Protein AF-A0A1F9ZGS2-F1 (afdb_monomer_lite)

Structure (mmCIF, N/CA/C/O backbone):
data_AF-A0A1F9ZGS2-F1
#
_entry.id   AF-A0A1F9ZGS2-F1
#
loop_
_atom_site.group_PDB
_atom_site.id
_atom_site.type_symbol
_atom_site.label_atom_id
_atom_site.label_alt_id
_atom_site.label_comp_id
_atom_site.label_asym_id
_atom_site.label_entity_id
_atom_site.label_seq_id
_atom_site.pdbx_PDB_ins_code
_atom_site.Cartn_x
_atom_site.Cartn_y
_atom_site.Cartn_z
_atom_site.occupancy
_atom_site.B_iso_or_equiv
_atom_site.auth_seq_id
_atom_site.auth_comp_id
_atom_site.auth_asym_id
_atom_site.auth_atom_id
_atom_site.pdbx_PDB_model_num
ATOM 1 N N . MET A 1 1 ? -38.130 -10.843 39.042 1.00 38.56 1 MET A N 1
ATOM 2 C CA . MET A 1 1 ? -37.006 -10.565 39.960 1.00 38.56 1 MET A CA 1
ATOM 3 C C . MET A 1 1 ? -35.726 -10.939 39.232 1.00 38.56 1 MET A C 1
ATOM 5 O O . MET A 1 1 ? -35.430 -12.119 39.134 1.00 38.56 1 MET A O 1
ATOM 9 N N . SER A 1 2 ? -35.044 -9.964 38.629 1.00 36.03 2 SER A N 1
ATOM 10 C CA . SER A 1 2 ? -33.727 -10.159 38.014 1.00 36.03 2 SER A CA 1
ATOM 11 C C . SER A 1 2 ? -32.733 -9.348 38.833 1.00 36.03 2 SER A C 1
ATOM 13 O O . SER A 1 2 ? -32.816 -8.122 38.881 1.00 36.03 2 SER A O 1
ATOM 15 N N . VAL A 1 3 ? -31.883 -10.061 39.565 1.00 51.19 3 VAL A N 1
ATOM 16 C CA . VAL A 1 3 ? -30.787 -9.518 40.363 1.00 51.19 3 VAL A CA 1
ATOM 17 C C . VAL A 1 3 ? -29.553 -9.614 39.477 1.00 51.19 3 VAL A C 1
ATOM 19 O O . VAL A 1 3 ? -29.017 -10.696 39.272 1.00 51.19 3 VAL A O 1
ATOM 22 N N . GLY A 1 4 ? -29.152 -8.486 38.901 1.00 42.41 4 GLY A N 1
ATOM 23 C CA . GLY A 1 4 ? -27.995 -8.383 38.012 1.00 42.41 4 GLY A CA 1
ATOM 24 C C . GLY A 1 4 ? -27.262 -7.058 38.190 1.00 42.41 4 GLY A C 1
ATOM 25 O O . GLY A 1 4 ? -26.803 -6.471 37.220 1.00 42.41 4 GLY A O 1
ATOM 26 N N . GLY A 1 5 ? -27.211 -6.545 39.422 1.00 40.59 5 GLY A N 1
ATOM 27 C CA . GLY A 1 5 ? -26.378 -5.401 39.776 1.00 40.59 5 GLY A CA 1
ATOM 28 C C . GLY A 1 5 ? -24.949 -5.873 40.013 1.00 40.59 5 GLY A C 1
ATOM 29 O O . GLY A 1 5 ? -24.601 -6.221 41.138 1.00 40.59 5 GLY A O 1
ATOM 30 N N . CYS A 1 6 ? -24.136 -5.921 38.957 1.00 45.38 6 CYS A N 1
ATOM 31 C CA . CYS A 1 6 ? -22.693 -6.054 39.119 1.00 45.38 6 CYS A CA 1
ATOM 32 C C . CYS A 1 6 ? -22.161 -4.721 39.660 1.00 45.38 6 CYS A C 1
ATOM 34 O O . CYS A 1 6 ? -22.260 -3.677 39.015 1.00 45.38 6 CYS A O 1
ATOM 36 N N . VAL A 1 7 ? -21.691 -4.760 40.903 1.00 48.41 7 VAL A N 1
ATOM 37 C CA . VAL A 1 7 ? -21.173 -3.624 41.660 1.00 48.41 7 VAL A CA 1
ATOM 38 C C . VAL A 1 7 ? -19.812 -3.222 41.092 1.00 48.41 7 VAL A C 1
ATOM 40 O O . VAL A 1 7 ? -18.843 -3.957 41.239 1.00 48.41 7 VAL A O 1
ATOM 43 N N . LEU A 1 8 ? -19.721 -2.023 40.515 1.00 46.81 8 LEU A N 1
ATOM 44 C CA . LEU A 1 8 ? -18.461 -1.294 40.352 1.00 46.81 8 LEU A CA 1
ATOM 45 C C . LEU A 1 8 ? -18.578 0.034 41.102 1.00 46.81 8 LEU A C 1
ATOM 47 O O . LEU A 1 8 ? -19.007 1.063 40.580 1.00 46.81 8 LEU A O 1
ATOM 51 N N . ALA A 1 9 ? -18.246 -0.024 42.388 1.00 50.47 9 ALA A N 1
ATOM 52 C CA . ALA A 1 9 ? -18.128 1.137 43.249 1.00 50.47 9 ALA A CA 1
ATOM 53 C C . ALA A 1 9 ? -16.784 1.835 42.987 1.00 50.47 9 ALA A C 1
ATOM 55 O O . ALA A 1 9 ? -15.747 1.325 43.399 1.00 50.47 9 ALA A O 1
ATOM 56 N N . ALA A 1 10 ? -16.826 2.997 42.322 1.00 47.84 10 ALA A N 1
ATOM 57 C CA . ALA A 1 10 ? -15.877 4.104 42.528 1.00 47.84 10 ALA A CA 1
ATOM 58 C C . ALA A 1 10 ? -16.304 5.438 41.870 1.00 47.84 10 ALA A C 1
ATOM 60 O O . ALA A 1 10 ? -15.763 6.474 42.240 1.00 47.84 10 ALA A O 1
ATOM 61 N N . THR A 1 11 ? -17.264 5.468 40.933 1.00 50.22 11 THR A N 1
ATOM 62 C CA . THR A 1 11 ? -17.570 6.704 40.166 1.00 50.22 11 THR A CA 1
ATOM 63 C C . THR A 1 11 ? -19.039 7.135 40.131 1.00 50.22 11 THR A C 1
ATOM 65 O O . THR A 1 11 ? -19.352 8.151 39.518 1.00 50.22 11 THR A O 1
ATOM 68 N N . GLY A 1 12 ? -19.963 6.419 40.778 1.00 51.00 12 GLY A N 1
ATOM 69 C CA . GLY A 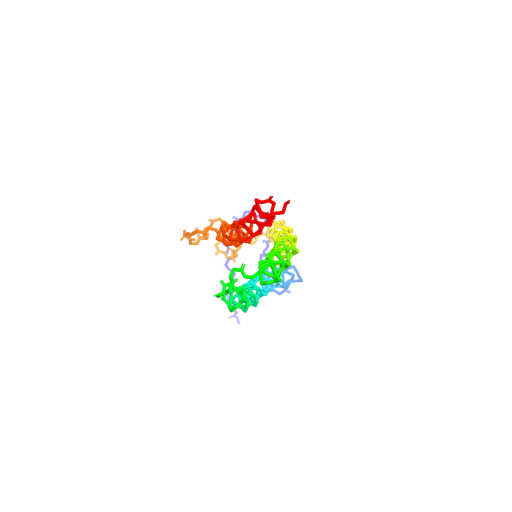1 12 ? -21.383 6.812 40.831 1.00 51.00 12 GLY A CA 1
ATOM 70 C C . GLY A 1 12 ? -22.127 6.791 39.483 1.00 51.00 12 GLY A C 1
ATOM 71 O O . GLY A 1 12 ? -23.322 7.070 39.451 1.00 51.00 12 GLY A O 1
ATOM 72 N N . LYS A 1 13 ? -21.462 6.425 38.380 1.00 52.56 13 LYS A N 1
ATOM 73 C CA . LYS A 1 13 ? -22.084 6.130 37.086 1.00 52.56 13 LYS A CA 1
ATOM 74 C C . LYS A 1 13 ? -22.275 4.622 36.978 1.00 52.56 13 LYS A C 1
ATOM 76 O O . LYS A 1 13 ? -21.313 3.879 36.818 1.00 52.56 13 LYS A O 1
ATOM 81 N N . THR A 1 14 ? -23.511 4.156 37.103 1.00 59.59 14 THR A N 1
ATOM 82 C CA . THR A 1 14 ? -23.849 2.758 36.823 1.00 59.59 14 THR A CA 1
ATOM 83 C C . THR A 1 14 ? -23.833 2.553 35.316 1.00 59.59 14 THR A C 1
ATOM 85 O O . THR A 1 14 ? -24.669 3.120 34.613 1.00 59.59 14 THR A O 1
ATOM 88 N N . TRP A 1 15 ? -22.877 1.765 34.829 1.00 53.78 15 TRP A N 1
ATOM 89 C CA . TRP A 1 15 ? -22.830 1.305 33.445 1.00 53.78 15 TRP A CA 1
ATOM 90 C C . TRP A 1 15 ? -24.177 0.668 33.065 1.00 53.78 15 TRP A C 1
ATOM 92 O O . TRP A 1 15 ? -24.592 -0.309 33.692 1.00 53.78 15 TRP A O 1
ATOM 102 N N . SER A 1 16 ? -24.882 1.241 32.082 1.00 63.56 16 SER A N 1
ATOM 103 C CA . SER A 1 16 ? -26.115 0.669 31.535 1.00 63.56 16 SER A CA 1
ATOM 104 C C . SER A 1 16 ? -25.891 0.258 30.073 1.00 63.56 16 SER A C 1
ATOM 106 O O . SER A 1 16 ? -25.462 1.084 29.267 1.00 63.56 16 SER A O 1
ATOM 108 N N . PRO A 1 17 ? -26.170 -1.004 29.696 1.00 60.97 17 PRO A N 1
ATOM 109 C CA . PRO A 1 17 ? -25.977 -1.484 28.324 1.00 60.97 17 PRO A CA 1
ATOM 110 C C . PRO A 1 17 ? -26.847 -0.766 27.281 1.00 60.97 17 PRO A C 1
ATOM 112 O O . PRO A 1 17 ? -26.533 -0.794 26.097 1.00 60.97 17 PRO A O 1
ATOM 115 N N . GLU A 1 18 ? -27.943 -0.142 27.718 1.00 69.81 18 GLU A N 1
ATOM 116 C CA . GLU A 1 18 ? -28.965 0.473 26.861 1.00 69.81 18 GLU A CA 1
ATOM 117 C C . GLU A 1 18 ? -28.747 1.980 26.629 1.00 69.81 18 GLU A C 1
ATOM 119 O O . GLU A 1 18 ? -29.594 2.645 26.034 1.00 69.81 18 GLU A O 1
ATOM 124 N N . SER A 1 19 ? -27.638 2.559 27.104 1.00 75.06 19 SER A N 1
ATOM 125 C CA . SER A 1 19 ? -27.386 3.987 26.905 1.00 75.06 19 SER A CA 1
ATOM 126 C C . SER A 1 19 ? -27.008 4.307 25.453 1.00 75.06 19 SER A C 1
ATOM 128 O O . SER A 1 19 ? -26.312 3.550 24.774 1.00 75.06 19 SER A O 1
ATOM 130 N N . TYR A 1 20 ? -27.413 5.491 24.986 1.00 79.81 20 TYR A N 1
ATOM 131 C CA . TYR A 1 20 ? -27.002 6.042 23.688 1.00 79.81 20 TYR A CA 1
ATOM 132 C C . TYR A 1 20 ? -25.471 6.040 23.505 1.00 79.81 20 TYR A C 1
ATOM 134 O O . TYR A 1 20 ? -24.957 5.811 22.413 1.00 79.81 20 TYR A O 1
ATOM 142 N N . GLU A 1 21 ? -24.731 6.229 24.596 1.00 77.50 21 GLU A N 1
ATOM 143 C CA . GLU A 1 21 ? -23.267 6.225 24.620 1.00 77.50 21 GLU A CA 1
ATOM 144 C C . GLU A 1 21 ? -22.685 4.825 24.351 1.00 77.50 21 GLU A C 1
ATOM 146 O O . GLU A 1 21 ? -21.673 4.700 23.661 1.00 77.50 21 GLU A O 1
ATOM 151 N N . MET A 1 22 ? -23.341 3.757 24.821 1.00 77.50 22 MET A N 1
ATOM 152 C CA . MET A 1 22 ? -22.946 2.375 24.515 1.00 77.50 22 MET A CA 1
ATOM 153 C C . MET A 1 22 ? -23.199 2.017 23.050 1.00 77.50 22 MET A C 1
ATOM 155 O O . MET A 1 22 ? -22.379 1.330 22.436 1.00 77.50 22 MET A O 1
ATOM 159 N N . GLN A 1 23 ? -24.284 2.527 22.461 1.00 83.75 23 GLN A N 1
ATOM 160 C CA . GLN A 1 23 ? -24.535 2.378 21.028 1.00 83.75 23 GLN A CA 1
ATOM 161 C C . GLN A 1 23 ? -23.451 3.085 20.202 1.00 83.75 23 GLN A C 1
ATOM 163 O O . GLN A 1 23 ? -22.867 2.470 19.313 1.00 83.75 23 GLN A O 1
ATOM 168 N N . GLN A 1 24 ? -23.085 4.319 20.566 1.00 81.25 24 GLN A N 1
ATOM 169 C CA . GLN A 1 24 ? -21.976 5.031 19.922 1.00 81.25 24 GLN A CA 1
ATOM 170 C C . GLN A 1 24 ? -20.638 4.282 20.034 1.00 81.25 24 GLN A C 1
ATOM 172 O O . GLN A 1 24 ? -19.874 4.247 19.069 1.00 81.25 24 GLN A O 1
ATOM 177 N N . LEU A 1 25 ? -20.337 3.666 21.184 1.00 82.00 25 LEU A N 1
ATOM 178 C CA . LEU A 1 25 ? -19.136 2.836 21.347 1.00 82.00 25 LEU A CA 1
ATOM 179 C C . LEU A 1 25 ? -19.161 1.602 20.434 1.00 82.00 25 LEU A C 1
ATOM 181 O O . LEU A 1 25 ? -18.139 1.265 19.833 1.00 82.00 25 LEU A O 1
ATOM 185 N N . SER A 1 26 ? -20.316 0.941 20.311 1.00 83.88 26 SER A N 1
ATOM 186 C CA . SER A 1 26 ? -20.501 -0.189 19.395 1.00 83.88 26 SER A CA 1
ATOM 187 C C . SER A 1 26 ? -20.285 0.228 17.939 1.00 83.88 26 SER A C 1
ATOM 189 O O . SER A 1 26 ? -19.579 -0.462 17.203 1.00 83.88 26 SER A O 1
ATOM 191 N N . ASP A 1 27 ? -20.830 1.377 17.537 1.00 85.88 27 ASP A N 1
ATOM 192 C CA . ASP A 1 27 ? -20.675 1.911 16.183 1.00 85.88 27 ASP A CA 1
ATOM 193 C C . ASP A 1 27 ? -19.209 2.253 15.879 1.00 85.88 27 ASP A C 1
ATOM 195 O O . ASP A 1 27 ? -18.694 1.881 14.826 1.00 85.88 27 ASP A O 1
ATOM 199 N N . LEU A 1 28 ? -18.493 2.885 16.819 1.00 84.31 28 LEU A N 1
ATOM 200 C CA . LEU A 1 28 ? -17.060 3.176 16.674 1.00 84.31 28 LEU A CA 1
ATOM 201 C C . LEU A 1 28 ? -16.216 1.898 16.538 1.00 84.31 28 LEU A C 1
ATOM 203 O O . LEU A 1 28 ? -15.310 1.848 15.707 1.00 84.31 28 LEU A O 1
ATOM 207 N N . ASN A 1 29 ? -16.526 0.854 17.311 1.00 84.75 29 ASN A N 1
ATOM 208 C CA . ASN A 1 29 ? -15.861 -0.449 17.206 1.00 84.75 29 ASN A CA 1
ATOM 209 C C . ASN A 1 29 ? -16.140 -1.124 15.851 1.00 84.75 29 ASN A C 1
ATOM 211 O O . ASN A 1 29 ? -15.241 -1.691 15.232 1.00 84.75 29 ASN A O 1
ATOM 215 N N . ALA A 1 30 ? -17.379 -1.041 15.357 1.00 86.25 30 ALA A N 1
ATOM 216 C CA . ALA A 1 30 ? -17.734 -1.554 14.037 1.00 86.25 30 ALA A CA 1
ATOM 217 C C . ALA A 1 30 ? -16.988 -0.807 12.917 1.00 86.25 30 ALA A C 1
ATOM 219 O O . ALA A 1 30 ? -16.468 -1.446 12.001 1.00 86.25 30 ALA A O 1
ATOM 220 N N . MET A 1 31 ? -16.879 0.523 13.016 1.00 85.81 31 MET A N 1
ATOM 221 C CA . MET A 1 31 ? -16.136 1.350 12.060 1.00 85.81 31 MET A CA 1
ATOM 222 C C . MET A 1 31 ? -14.639 1.018 12.038 1.00 85.81 31 MET A C 1
ATOM 224 O O . MET A 1 31 ? -14.074 0.895 10.952 1.00 85.81 31 MET A O 1
ATOM 228 N N . GLU A 1 32 ? -14.008 0.817 13.200 1.00 85.94 32 GLU A N 1
ATOM 229 C CA . GLU A 1 32 ? -12.590 0.428 13.291 1.00 85.94 32 GLU A CA 1
ATOM 230 C C . GLU A 1 32 ? -12.328 -0.912 12.591 1.00 85.94 32 GLU A C 1
ATOM 232 O O . GLU A 1 32 ? -11.503 -0.988 11.677 1.00 85.94 32 GLU A O 1
ATOM 237 N N . ARG A 1 33 ? -13.120 -1.943 12.911 1.00 86.56 33 ARG A N 1
ATOM 238 C CA . ARG A 1 33 ? -12.987 -3.272 12.290 1.00 86.56 33 ARG A CA 1
ATOM 239 C C . ARG A 1 33 ? -13.255 -3.252 10.791 1.00 86.56 33 ARG A C 1
ATOM 241 O O . ARG A 1 33 ? -12.576 -3.937 10.019 1.00 86.56 33 ARG A O 1
ATOM 248 N N . GLN A 1 34 ? -14.257 -2.485 10.363 1.00 88.88 34 GLN A N 1
ATOM 249 C CA . GLN A 1 34 ? -14.577 -2.343 8.948 1.00 88.88 34 GLN A CA 1
ATOM 250 C C . GLN A 1 34 ? -13.446 -1.635 8.200 1.00 88.88 34 GLN A C 1
ATOM 252 O O . GLN A 1 34 ? -13.121 -2.019 7.077 1.00 88.88 34 GLN A O 1
ATOM 257 N N . GLN A 1 35 ? -12.817 -0.630 8.807 1.00 89.06 35 GLN A N 1
ATOM 258 C CA . GLN A 1 35 ? -11.682 0.054 8.207 1.00 89.06 35 GLN A CA 1
ATOM 259 C C . GLN A 1 35 ? -10.450 -0.842 8.097 1.00 89.06 35 GLN A C 1
ATOM 261 O O . GLN A 1 35 ? -9.828 -0.834 7.036 1.00 89.06 35 GLN A O 1
ATOM 266 N N . ASP A 1 36 ? -10.118 -1.622 9.126 1.00 87.12 36 ASP A N 1
ATOM 267 C CA . ASP A 1 36 ? -9.010 -2.581 9.049 1.00 87.12 36 ASP A CA 1
ATOM 268 C C . ASP A 1 36 ? -9.258 -3.604 7.926 1.00 87.12 36 ASP A C 1
ATOM 270 O O . ASP A 1 36 ? -8.423 -3.786 7.037 1.00 87.12 36 ASP A O 1
ATOM 274 N N . THR A 1 37 ? -10.471 -4.164 7.861 1.00 91.25 37 THR A N 1
ATOM 275 C CA . THR A 1 37 ? -10.881 -5.074 6.777 1.00 91.25 37 THR A CA 1
ATOM 276 C C . THR A 1 37 ? -10.744 -4.414 5.403 1.00 91.25 37 THR A C 1
ATOM 278 O O . THR A 1 37 ? -10.171 -4.998 4.479 1.00 91.25 37 THR A O 1
ATOM 281 N N . ASN A 1 38 ? -11.224 -3.176 5.259 1.00 91.81 38 ASN A N 1
ATOM 282 C CA . ASN A 1 38 ? -11.119 -2.421 4.014 1.00 91.81 38 ASN A CA 1
ATOM 283 C C . ASN A 1 38 ? -9.661 -2.140 3.642 1.00 91.81 38 ASN A C 1
ATOM 285 O O . ASN A 1 38 ? -9.310 -2.227 2.464 1.00 91.81 38 ASN A O 1
ATOM 289 N N . LEU A 1 39 ? -8.804 -1.824 4.615 1.00 90.38 39 LEU A N 1
ATOM 290 C CA . LEU A 1 39 ? -7.384 -1.565 4.401 1.00 90.38 39 LEU A CA 1
ATOM 291 C C . LEU A 1 39 ? -6.664 -2.823 3.905 1.00 90.38 39 LEU A C 1
ATOM 293 O O . LEU A 1 39 ? -5.892 -2.743 2.948 1.00 90.38 39 LEU A O 1
ATOM 297 N N . TRP A 1 40 ? -6.931 -3.988 4.495 1.00 91.12 40 TRP A N 1
ATOM 298 C CA . TRP A 1 40 ? -6.346 -5.257 4.049 1.00 91.12 40 TRP A CA 1
ATOM 299 C C . TRP A 1 40 ? -6.873 -5.701 2.686 1.00 91.12 40 TRP A C 1
ATOM 301 O O . TRP A 1 40 ? -6.082 -6.096 1.828 1.00 91.12 40 TRP A O 1
ATOM 311 N N . ALA A 1 41 ? -8.178 -5.566 2.443 1.00 94.38 41 ALA A N 1
ATOM 312 C CA . ALA A 1 41 ? -8.775 -5.870 1.145 1.00 94.38 41 ALA A CA 1
ATOM 313 C C . ALA A 1 41 ? -8.183 -4.985 0.036 1.00 94.38 41 ALA A C 1
ATOM 315 O O . ALA A 1 41 ? -7.744 -5.478 -1.003 1.00 94.38 41 ALA A O 1
ATOM 316 N N . SER A 1 42 ? -8.094 -3.676 0.275 1.00 93.62 42 SER A N 1
ATOM 317 C CA . SER A 1 42 ? -7.492 -2.747 -0.686 1.00 93.62 42 SER A CA 1
ATOM 318 C C . SER A 1 42 ? -5.977 -2.945 -0.836 1.00 93.62 42 SER A C 1
ATOM 320 O O . SER A 1 42 ? -5.472 -2.844 -1.953 1.00 93.62 42 SER A O 1
ATOM 322 N N . SER A 1 43 ? -5.262 -3.353 0.221 1.00 94.06 43 SER A N 1
ATOM 323 C CA . SER A 1 43 ? -3.850 -3.769 0.136 1.00 94.06 43 SER A CA 1
ATOM 324 C C . SER A 1 43 ? -3.662 -4.999 -0.758 1.00 94.06 43 SER A C 1
ATOM 326 O O . SER A 1 43 ? -2.699 -5.058 -1.523 1.00 94.06 43 SER A O 1
ATOM 328 N N . ALA A 1 44 ? -4.577 -5.971 -0.701 1.00 95.25 44 ALA A N 1
ATOM 329 C CA . ALA A 1 44 ? -4.544 -7.154 -1.559 1.00 95.25 44 ALA A CA 1
ATOM 330 C C . ALA A 1 44 ? -4.778 -6.793 -3.035 1.00 95.25 44 ALA A C 1
ATOM 332 O O . ALA A 1 44 ? -4.048 -7.267 -3.905 1.00 95.25 44 ALA A O 1
ATOM 333 N N . ILE A 1 45 ? -5.731 -5.898 -3.321 1.00 95.25 45 ILE A N 1
ATOM 334 C CA . ILE A 1 45 ? -5.966 -5.371 -4.677 1.00 95.25 45 ILE A CA 1
ATOM 335 C C . ILE A 1 45 ? -4.729 -4.624 -5.185 1.00 95.25 45 ILE A C 1
ATOM 337 O O . ILE A 1 45 ? -4.290 -4.841 -6.314 1.00 95.25 45 ILE A O 1
ATOM 341 N N . TYR A 1 46 ? -4.134 -3.778 -4.345 1.00 95.38 46 TYR A N 1
ATOM 342 C CA . TYR A 1 46 ? -2.893 -3.079 -4.660 1.00 95.38 46 TYR A CA 1
ATOM 343 C C . TYR A 1 46 ? -1.756 -4.061 -4.983 1.00 95.38 46 TYR A C 1
ATOM 345 O O . TYR A 1 46 ? -1.060 -3.884 -5.985 1.00 95.38 46 TYR A O 1
ATOM 353 N N . LEU A 1 47 ? -1.588 -5.130 -4.201 1.00 96.75 47 LEU A N 1
ATOM 354 C CA . LEU A 1 47 ? -0.591 -6.167 -4.483 1.00 96.75 47 LEU A CA 1
ATOM 355 C C . LEU A 1 47 ? -0.863 -6.905 -5.793 1.00 96.75 47 LEU A C 1
ATOM 357 O O . LEU A 1 47 ? 0.066 -7.115 -6.570 1.00 96.75 47 LEU A O 1
ATOM 361 N N . ALA A 1 48 ? -2.120 -7.250 -6.071 1.00 97.62 48 ALA A N 1
ATOM 362 C CA . ALA A 1 48 ? -2.508 -7.878 -7.329 1.00 97.62 48 ALA A CA 1
ATOM 363 C C . ALA A 1 48 ? -2.184 -6.973 -8.529 1.00 97.62 48 ALA A C 1
ATOM 365 O O . ALA A 1 48 ? -1.585 -7.432 -9.502 1.00 97.62 48 ALA A O 1
ATOM 366 N N . ALA A 1 49 ? -2.493 -5.676 -8.434 1.00 96.38 49 ALA A N 1
ATOM 367 C CA . ALA A 1 49 ? -2.149 -4.696 -9.462 1.00 96.38 49 ALA A CA 1
ATOM 368 C C . ALA A 1 49 ? -0.629 -4.610 -9.686 1.00 96.38 49 ALA A C 1
ATOM 370 O O . ALA A 1 49 ? -0.173 -4.624 -10.828 1.00 96.38 49 ALA A O 1
ATOM 371 N N . ASN A 1 50 ? 0.169 -4.600 -8.613 1.00 97.50 50 ASN A N 1
ATOM 372 C CA . ASN A 1 50 ? 1.630 -4.652 -8.721 1.00 97.50 50 ASN A CA 1
ATOM 373 C C . ASN A 1 50 ? 2.116 -5.949 -9.378 1.00 97.50 50 ASN A C 1
ATOM 375 O O . ASN A 1 50 ? 3.015 -5.900 -10.211 1.00 97.50 50 ASN A O 1
ATOM 379 N N . GLY A 1 51 ? 1.507 -7.093 -9.058 1.00 97.69 51 GLY A N 1
ATOM 380 C CA . GLY A 1 51 ? 1.811 -8.372 -9.701 1.00 97.69 51 GLY A CA 1
ATOM 381 C C . GLY A 1 51 ? 1.605 -8.326 -11.216 1.00 97.69 51 GLY A C 1
ATOM 382 O O . GLY A 1 51 ? 2.489 -8.731 -11.968 1.00 97.69 51 GLY A O 1
ATOM 383 N N . VAL A 1 52 ? 0.487 -7.753 -11.675 1.00 97.94 52 VAL A N 1
ATOM 384 C CA . VAL A 1 52 ? 0.211 -7.558 -13.110 1.00 97.94 52 VAL A CA 1
ATOM 385 C C . VAL A 1 52 ? 1.264 -6.660 -13.762 1.00 97.94 52 VAL A C 1
ATOM 387 O O . VAL A 1 52 ? 1.782 -6.997 -14.826 1.00 97.94 52 VAL A O 1
ATOM 390 N N . LEU A 1 53 ? 1.625 -5.544 -13.121 1.00 97.44 53 LEU A N 1
ATOM 391 C CA . LEU A 1 53 ? 2.656 -4.645 -13.646 1.00 97.44 53 LEU A CA 1
ATOM 392 C C . LEU A 1 53 ? 4.031 -5.322 -13.713 1.00 97.44 53 LEU A C 1
ATOM 394 O O . LEU A 1 53 ? 4.755 -5.124 -14.685 1.00 97.44 53 LEU A O 1
ATOM 398 N N . LEU A 1 54 ? 4.397 -6.139 -12.722 1.00 97.31 54 LEU A N 1
ATOM 399 C CA . LEU A 1 54 ? 5.667 -6.871 -12.724 1.00 97.31 54 LEU A CA 1
ATOM 400 C C . LEU A 1 54 ? 5.726 -7.906 -13.851 1.00 97.31 54 LEU A C 1
ATOM 402 O O . LEU A 1 54 ? 6.751 -8.017 -14.521 1.00 97.31 54 LEU A O 1
ATOM 406 N N . VAL A 1 55 ? 4.622 -8.612 -14.109 1.00 97.00 55 VAL A N 1
ATOM 407 C CA . VAL A 1 55 ? 4.506 -9.510 -15.269 1.00 97.00 55 VAL A CA 1
ATOM 408 C C . VAL A 1 55 ? 4.641 -8.725 -16.575 1.00 97.00 55 VAL A C 1
ATOM 410 O O . VAL A 1 55 ? 5.351 -9.165 -17.478 1.00 97.00 55 VAL A O 1
ATOM 413 N N . ALA A 1 56 ? 4.024 -7.544 -16.668 1.00 96.12 56 ALA A N 1
ATOM 414 C CA . ALA A 1 56 ? 4.141 -6.685 -17.843 1.00 96.12 56 ALA A CA 1
ATOM 415 C C . ALA A 1 56 ? 5.586 -6.214 -18.078 1.00 96.12 56 ALA A C 1
ATOM 417 O O . ALA A 1 56 ? 6.065 -6.295 -19.208 1.00 96.12 56 ALA A O 1
ATOM 418 N N . VAL A 1 57 ? 6.305 -5.790 -17.028 1.00 95.62 57 VAL A N 1
ATOM 419 C CA . VAL A 1 57 ? 7.739 -5.458 -17.126 1.00 95.62 57 VAL A CA 1
ATOM 420 C C . VAL A 1 57 ? 8.536 -6.664 -17.605 1.00 95.62 57 VAL A C 1
ATOM 422 O O . VAL A 1 57 ? 9.272 -6.553 -18.580 1.00 95.62 57 VAL A O 1
ATOM 425 N N . ALA A 1 58 ? 8.357 -7.828 -16.978 1.00 94.19 58 ALA A N 1
ATOM 426 C CA . ALA A 1 58 ? 9.078 -9.039 -17.359 1.00 94.19 58 ALA A CA 1
ATOM 427 C C . ALA A 1 58 ? 8.848 -9.415 -18.835 1.00 94.19 58 ALA A C 1
ATOM 429 O O . ALA A 1 58 ? 9.790 -9.804 -19.524 1.00 94.19 58 ALA A O 1
ATOM 430 N N . ALA A 1 59 ? 7.621 -9.242 -19.337 1.00 94.31 59 ALA A N 1
ATOM 431 C CA . ALA A 1 59 ? 7.275 -9.513 -20.728 1.00 94.31 59 ALA A CA 1
ATOM 432 C C . ALA A 1 59 ? 7.979 -8.568 -21.716 1.00 94.31 59 ALA A C 1
ATOM 434 O O . ALA A 1 59 ? 8.433 -9.013 -22.770 1.00 94.31 59 ALA A O 1
ATOM 435 N N . VAL A 1 60 ? 8.104 -7.275 -21.390 1.00 93.06 60 VAL A N 1
ATOM 436 C CA . VAL A 1 60 ? 8.772 -6.309 -22.281 1.00 93.06 60 VAL A CA 1
ATOM 437 C C . VAL A 1 60 ? 10.297 -6.350 -22.162 1.00 93.06 60 VAL A C 1
ATOM 439 O O . VAL A 1 60 ? 10.985 -6.072 -23.141 1.00 93.06 60 VAL A O 1
ATOM 442 N N . SER A 1 61 ? 10.837 -6.754 -21.008 1.00 88.38 61 SER A N 1
ATOM 443 C CA . SER A 1 61 ? 12.281 -6.819 -20.738 1.00 88.38 61 SER A CA 1
ATOM 444 C C . SER A 1 61 ? 13.016 -7.976 -21.428 1.00 88.38 61 SER A C 1
ATOM 446 O O . SER A 1 61 ? 14.239 -8.048 -21.337 1.00 88.38 61 SER A O 1
ATOM 448 N N . GLY A 1 62 ? 12.320 -8.864 -22.149 1.00 83.50 62 GLY A N 1
ATOM 449 C CA . GLY A 1 62 ? 12.943 -9.968 -22.897 1.00 83.50 62 GLY A CA 1
ATOM 450 C C . GLY A 1 62 ? 13.822 -9.534 -24.082 1.00 83.50 62 GLY A C 1
ATOM 451 O O . GLY A 1 62 ? 14.577 -10.343 -24.614 1.00 83.50 62 GLY A O 1
ATOM 452 N N . SER A 1 63 ? 13.749 -8.265 -24.496 1.00 80.06 63 SER A N 1
ATOM 453 C CA . SER A 1 63 ? 14.554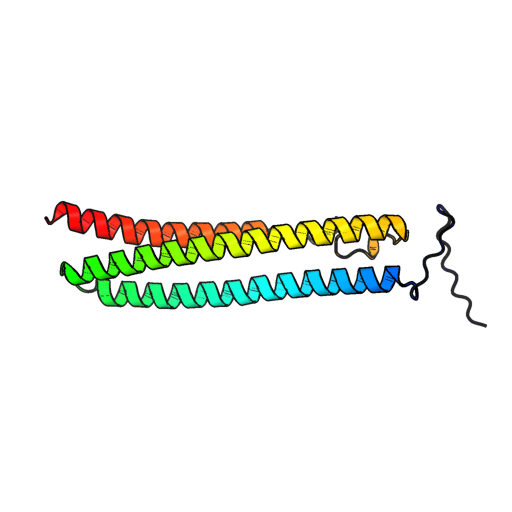 -7.684 -25.575 1.00 80.06 63 SER A CA 1
ATOM 454 C C . SER A 1 63 ? 15.272 -6.422 -25.094 1.00 80.06 63 SER A C 1
ATOM 456 O O . SER A 1 63 ? 14.657 -5.553 -24.482 1.00 80.06 63 SER A O 1
ATOM 458 N N . LEU A 1 64 ? 16.559 -6.278 -25.433 1.00 82.88 64 LEU A N 1
ATOM 459 C CA . LEU A 1 64 ? 17.343 -5.052 -25.202 1.00 82.88 64 LEU A CA 1
ATOM 460 C C . LEU A 1 64 ? 17.110 -3.988 -26.294 1.00 82.88 64 LEU A C 1
ATOM 462 O O . LEU A 1 64 ? 17.948 -3.115 -26.519 1.00 82.88 64 LEU A O 1
ATOM 466 N N . ALA A 1 65 ? 15.993 -4.064 -27.020 1.00 90.62 65 ALA A N 1
ATOM 467 C CA . ALA A 1 65 ? 15.608 -3.016 -27.953 1.00 90.62 65 ALA A CA 1
ATOM 468 C C . ALA A 1 65 ? 15.287 -1.713 -27.186 1.00 90.62 65 ALA A C 1
ATOM 470 O O . ALA A 1 65 ? 14.607 -1.769 -26.159 1.00 90.62 65 ALA A O 1
ATOM 471 N N . PRO A 1 66 ? 15.684 -0.527 -27.688 1.00 89.00 66 PRO A N 1
ATOM 472 C CA . PRO A 1 66 ? 15.427 0.743 -27.003 1.00 89.00 66 PRO A CA 1
ATOM 473 C C . PRO A 1 66 ? 13.957 0.981 -26.638 1.00 89.00 66 PRO A C 1
ATOM 475 O O . PRO A 1 66 ? 13.662 1.482 -25.557 1.00 89.00 66 PRO A O 1
ATOM 478 N N . LEU A 1 67 ? 13.030 0.566 -27.508 1.00 91.31 67 LEU A N 1
ATOM 479 C CA . LEU A 1 67 ? 11.592 0.693 -27.264 1.00 91.31 67 LEU A CA 1
ATOM 480 C C . LEU A 1 67 ? 11.119 -0.176 -26.087 1.00 91.31 67 LEU A C 1
ATOM 482 O O . LEU A 1 67 ? 10.294 0.268 -25.294 1.00 91.31 67 LEU A O 1
ATOM 486 N N . SER A 1 68 ? 11.670 -1.384 -25.944 1.00 92.19 68 SER A N 1
ATOM 487 C CA . SER A 1 68 ? 11.385 -2.288 -24.824 1.00 92.19 68 SER A CA 1
ATOM 488 C C . SER A 1 68 ? 11.863 -1.711 -23.494 1.00 92.19 68 SER A C 1
ATOM 490 O O . SER A 1 68 ? 11.136 -1.754 -22.503 1.00 92.19 68 SER A O 1
ATOM 492 N N . VAL A 1 69 ? 13.058 -1.114 -23.477 1.00 92.19 69 VAL A N 1
ATOM 493 C CA . VAL A 1 69 ? 13.607 -0.474 -22.272 1.00 92.19 69 VAL A CA 1
ATOM 494 C C . VAL A 1 69 ? 12.820 0.785 -21.909 1.00 92.19 69 VAL A C 1
ATOM 496 O O . VAL A 1 69 ? 12.516 1.002 -20.738 1.00 92.19 69 VAL A O 1
ATOM 499 N N . LEU A 1 70 ? 12.411 1.580 -22.902 1.00 93.81 70 LEU A N 1
ATOM 500 C CA . LEU A 1 70 ? 11.537 2.731 -22.678 1.00 93.81 70 LEU A CA 1
ATOM 501 C C . LEU A 1 70 ? 10.169 2.308 -22.118 1.00 93.81 70 LEU A C 1
ATOM 503 O O . LEU A 1 70 ? 9.664 2.942 -21.193 1.00 93.81 70 LEU A O 1
ATOM 507 N N . ALA A 1 71 ? 9.590 1.216 -22.628 1.00 94.88 71 ALA A N 1
ATOM 508 C CA . ALA A 1 71 ? 8.352 0.653 -22.094 1.00 94.88 71 ALA A CA 1
ATOM 509 C C . ALA A 1 71 ? 8.523 0.185 -20.638 1.00 94.88 71 ALA A C 1
ATOM 511 O O . ALA A 1 71 ? 7.694 0.519 -19.792 1.00 94.88 71 ALA A O 1
ATOM 512 N N . ALA A 1 72 ? 9.619 -0.515 -20.319 1.00 95.56 72 ALA A N 1
ATOM 513 C CA . ALA A 1 72 ? 9.936 -0.930 -18.952 1.00 95.56 72 ALA A CA 1
ATOM 514 C C . ALA A 1 72 ? 10.087 0.274 -18.005 1.00 95.56 72 ALA A C 1
ATOM 516 O O . ALA A 1 72 ? 9.533 0.266 -16.904 1.00 95.56 72 ALA A O 1
ATOM 517 N N . ALA A 1 73 ? 10.754 1.341 -18.454 1.00 95.31 73 ALA A N 1
ATOM 518 C CA . ALA A 1 73 ? 10.877 2.589 -17.707 1.00 95.31 73 ALA A CA 1
ATOM 519 C C . ALA A 1 73 ? 9.509 3.248 -17.456 1.00 95.31 73 ALA A C 1
ATOM 521 O O . ALA A 1 73 ? 9.222 3.666 -16.335 1.00 95.31 73 ALA A O 1
ATOM 522 N N . GLY A 1 74 ? 8.646 3.303 -18.476 1.00 96.69 74 GLY A N 1
ATOM 523 C CA . GLY A 1 74 ? 7.291 3.846 -18.361 1.00 96.69 74 GLY A CA 1
ATOM 524 C C . GLY A 1 74 ? 6.425 3.073 -17.364 1.00 96.69 74 GLY A C 1
ATOM 525 O O . GLY A 1 74 ? 5.766 3.681 -16.519 1.00 96.69 74 GLY A O 1
ATOM 526 N N . ILE A 1 75 ? 6.480 1.737 -17.401 1.00 97.06 75 ILE A N 1
ATOM 527 C CA . ILE A 1 75 ? 5.791 0.886 -16.420 1.00 97.06 75 ILE A CA 1
ATOM 528 C C . ILE A 1 75 ? 6.377 1.102 -15.017 1.00 97.06 75 ILE A C 1
ATOM 530 O O . ILE A 1 75 ? 5.620 1.200 -14.053 1.00 97.06 75 ILE A O 1
ATOM 534 N N . GLY A 1 76 ? 7.701 1.242 -14.898 1.00 97.25 76 GLY A N 1
ATOM 535 C CA . GLY A 1 76 ? 8.375 1.548 -13.635 1.00 97.25 76 GLY A CA 1
ATOM 536 C C . GLY A 1 76 ? 7.899 2.857 -13.001 1.00 97.25 76 GLY A C 1
ATOM 537 O O . GLY A 1 76 ? 7.522 2.879 -11.828 1.00 97.25 76 GLY A O 1
ATOM 538 N N . ILE A 1 77 ? 7.822 3.929 -13.794 1.00 97.56 77 ILE A N 1
ATOM 539 C CA . ILE A 1 77 ? 7.290 5.230 -13.360 1.00 97.56 77 ILE A CA 1
ATOM 540 C C . ILE A 1 77 ? 5.827 5.098 -12.931 1.00 97.56 77 ILE A C 1
ATOM 542 O O . ILE A 1 77 ? 5.441 5.615 -11.882 1.00 97.56 77 ILE A O 1
ATOM 546 N N . PHE A 1 78 ? 5.011 4.381 -13.705 1.00 97.69 78 PHE A N 1
ATOM 547 C CA . PHE A 1 78 ? 3.616 4.144 -13.344 1.00 97.69 78 PHE A CA 1
ATOM 548 C C . PHE A 1 78 ? 3.487 3.374 -12.019 1.00 97.69 78 PHE A C 1
ATOM 550 O O . PHE A 1 78 ? 2.686 3.753 -11.164 1.00 97.69 78 PHE A O 1
ATOM 557 N N . GLY A 1 79 ? 4.323 2.357 -11.797 1.00 97.62 79 GLY A N 1
ATOM 558 C CA . GLY A 1 79 ? 4.404 1.622 -10.534 1.00 97.62 79 GLY A CA 1
ATOM 559 C C . GLY A 1 79 ? 4.793 2.505 -9.341 1.00 97.62 79 GLY A C 1
ATOM 560 O O . GLY A 1 79 ? 4.192 2.391 -8.268 1.00 97.62 79 GLY A O 1
ATOM 561 N N . LEU A 1 80 ? 5.726 3.449 -9.525 1.00 97.75 80 LEU A N 1
ATOM 562 C CA . LEU A 1 80 ? 6.074 4.452 -8.507 1.00 97.75 80 LEU A CA 1
ATOM 563 C C . LEU A 1 80 ? 4.885 5.356 -8.165 1.00 97.75 80 LEU A C 1
ATOM 565 O O . LEU A 1 80 ? 4.592 5.557 -6.985 1.00 97.75 80 LEU A O 1
ATOM 569 N N . ILE A 1 81 ? 4.178 5.868 -9.177 1.00 97.56 81 ILE A N 1
ATOM 570 C CA . ILE A 1 81 ? 2.988 6.711 -8.984 1.00 97.56 81 ILE A CA 1
ATOM 571 C C . ILE A 1 81 ? 1.910 5.932 -8.229 1.00 97.56 81 ILE A C 1
ATOM 573 O O . ILE A 1 81 ? 1.372 6.432 -7.242 1.00 97.56 81 ILE A O 1
ATOM 577 N N . LEU A 1 82 ? 1.629 4.693 -8.643 1.00 96.50 82 LEU A N 1
ATOM 578 C CA . LEU A 1 82 ? 0.647 3.834 -7.985 1.00 96.50 82 LEU A CA 1
ATOM 579 C C . LEU A 1 82 ? 1.014 3.590 -6.514 1.00 96.50 82 LEU A C 1
ATOM 581 O O . LEU A 1 82 ? 0.161 3.714 -5.635 1.00 96.50 82 LEU A O 1
ATOM 585 N N . THR A 1 83 ? 2.289 3.304 -6.238 1.00 96.69 83 THR A N 1
ATOM 586 C CA . THR A 1 83 ? 2.804 3.111 -4.874 1.00 96.69 83 THR A CA 1
ATOM 587 C C . THR A 1 83 ? 2.656 4.378 -4.032 1.00 96.69 83 THR A C 1
ATOM 589 O O . THR A 1 83 ? 2.259 4.303 -2.869 1.00 96.69 83 THR A O 1
ATOM 592 N N . TYR A 1 84 ? 2.933 5.548 -4.608 1.00 96.69 84 TYR A N 1
ATOM 593 C CA . TYR A 1 84 ? 2.800 6.834 -3.926 1.00 96.69 84 TYR A CA 1
ATOM 594 C C . TYR A 1 84 ? 1.339 7.185 -3.611 1.00 96.69 84 TYR A C 1
ATOM 596 O O . TYR A 1 84 ? 1.023 7.565 -2.483 1.00 96.69 84 TYR A O 1
ATOM 604 N N . VAL A 1 85 ? 0.426 6.998 -4.569 1.00 96.12 85 VAL A N 1
ATOM 605 C CA . VAL A 1 85 ? -1.017 7.197 -4.352 1.00 96.12 85 VAL A CA 1
ATOM 606 C C . VAL A 1 85 ? -1.522 6.264 -3.254 1.00 96.12 85 VAL A C 1
ATOM 608 O O . VAL A 1 85 ? -2.193 6.708 -2.321 1.00 96.12 85 VAL A O 1
ATOM 611 N N . TRP A 1 86 ? -1.144 4.985 -3.318 1.00 95.62 86 TRP A N 1
ATOM 612 C CA . TRP A 1 86 ? -1.481 4.011 -2.287 1.00 95.62 86 TRP A CA 1
ATOM 613 C C . TRP A 1 86 ? -0.937 4.409 -0.909 1.00 95.62 86 TRP A C 1
ATOM 615 O O . TRP A 1 86 ? -1.642 4.297 0.093 1.00 95.62 86 TRP A O 1
ATOM 625 N N . TRP A 1 87 ? 0.288 4.938 -0.851 1.00 95.12 87 TRP A N 1
ATOM 626 C CA . TRP A 1 87 ? 0.890 5.436 0.385 1.00 95.12 87 TRP A CA 1
ATOM 627 C C . TRP A 1 87 ? 0.038 6.517 1.047 1.00 95.12 87 TRP A C 1
ATOM 629 O O . TRP A 1 87 ? -0.225 6.430 2.247 1.00 95.12 87 TRP A O 1
ATOM 639 N N . ILE A 1 88 ? -0.415 7.514 0.283 1.00 95.25 88 ILE A N 1
ATOM 640 C CA . ILE A 1 88 ? -1.261 8.595 0.805 1.00 95.25 88 ILE A CA 1
ATOM 641 C C . ILE A 1 88 ? -2.575 8.031 1.350 1.00 95.25 88 ILE A C 1
ATOM 643 O O . ILE A 1 88 ? -2.983 8.392 2.455 1.00 95.25 88 ILE A O 1
ATOM 647 N N . THR A 1 89 ? -3.232 7.141 0.601 1.00 94.00 89 THR A N 1
ATOM 648 C CA . THR A 1 89 ? -4.505 6.537 1.018 1.00 94.00 89 THR A CA 1
ATOM 649 C C . THR A 1 89 ? -4.347 5.720 2.297 1.00 94.00 89 THR A C 1
ATOM 651 O O . THR A 1 89 ? -5.141 5.872 3.225 1.00 94.00 89 THR A O 1
ATOM 654 N N . ALA A 1 90 ? -3.294 4.906 2.387 1.00 93.25 90 ALA A N 1
ATOM 655 C CA . ALA A 1 90 ? -3.029 4.100 3.569 1.00 93.25 90 ALA A CA 1
ATOM 656 C C . ALA A 1 90 ? -2.671 4.963 4.793 1.00 93.25 90 ALA A C 1
ATOM 658 O O . ALA A 1 90 ? -3.142 4.681 5.891 1.00 93.25 90 ALA A O 1
ATOM 659 N N . GLU A 1 91 ? -1.897 6.042 4.631 1.00 93.06 91 GLU A N 1
ATOM 660 C CA . GLU A 1 91 ? -1.591 6.946 5.750 1.00 93.06 91 GLU A CA 1
ATOM 661 C C . GLU A 1 91 ? -2.839 7.685 6.243 1.00 93.06 91 GLU A C 1
ATOM 663 O O . GLU A 1 91 ? -3.055 7.803 7.448 1.00 93.06 91 GLU A O 1
ATOM 668 N N . ARG A 1 92 ? -3.714 8.119 5.325 1.00 93.00 92 ARG A N 1
ATOM 669 C CA . ARG A 1 92 ? -5.011 8.702 5.693 1.00 93.00 92 ARG A CA 1
ATOM 670 C C . ARG A 1 92 ? -5.882 7.714 6.459 1.00 93.00 92 ARG A C 1
ATOM 672 O O . ARG A 1 92 ? -6.507 8.118 7.434 1.00 93.00 92 ARG A O 1
ATOM 679 N N . ALA A 1 93 ? -5.904 6.443 6.058 1.00 90.75 93 ALA A N 1
ATOM 680 C CA . ALA A 1 93 ? -6.627 5.416 6.796 1.00 90.75 93 ALA A CA 1
ATOM 681 C C . ALA A 1 93 ? -6.124 5.326 8.250 1.00 90.75 93 ALA A C 1
ATOM 683 O O . ALA A 1 93 ? -6.925 5.432 9.174 1.00 90.75 93 ALA A O 1
ATOM 684 N N . TYR A 1 94 ? -4.809 5.272 8.469 1.00 90.31 94 TYR A N 1
ATOM 685 C CA . TYR A 1 94 ? -4.259 5.248 9.829 1.00 90.31 94 TYR A CA 1
ATOM 686 C C . TYR A 1 94 ? -4.603 6.494 10.652 1.00 90.31 94 TYR A C 1
ATOM 688 O O . TYR A 1 94 ? -4.852 6.389 11.849 1.00 90.31 94 TYR A O 1
ATOM 696 N N . ILE A 1 95 ? -4.649 7.677 10.034 1.00 91.56 95 ILE A N 1
ATOM 697 C CA . ILE A 1 95 ? -5.063 8.905 10.731 1.00 91.56 95 ILE A CA 1
ATOM 698 C C . ILE A 1 95 ? -6.521 8.802 11.201 1.00 91.56 95 ILE A C 1
ATOM 700 O O . ILE A 1 95 ? -6.820 9.170 12.337 1.00 91.56 95 ILE A O 1
ATOM 704 N N . TYR A 1 96 ? -7.424 8.283 10.362 1.00 88.69 96 TYR A N 1
ATOM 705 C CA . TYR A 1 96 ? -8.818 8.065 10.761 1.00 88.69 96 TYR A CA 1
ATOM 706 C C . TYR A 1 96 ? -8.945 7.035 11.889 1.00 88.69 96 TYR A C 1
ATOM 708 O O . TYR A 1 96 ? -9.682 7.286 12.840 1.00 88.69 96 TYR A O 1
ATOM 716 N N . GLU A 1 97 ? -8.178 5.944 11.829 1.00 88.12 97 GLU A N 1
ATOM 717 C CA . GLU A 1 97 ? -8.153 4.916 12.875 1.00 88.12 97 GLU A CA 1
ATOM 718 C C . GLU A 1 97 ? -7.729 5.517 14.225 1.00 88.12 97 GLU A C 1
ATOM 720 O O . GLU A 1 97 ? -8.420 5.341 15.229 1.00 88.12 97 GLU A O 1
ATOM 725 N N . ILE A 1 98 ? -6.641 6.302 14.246 1.00 89.31 98 ILE A N 1
ATOM 726 C CA . ILE A 1 98 ? -6.168 6.999 15.454 1.00 89.31 98 ILE A CA 1
ATOM 727 C C . ILE A 1 98 ? -7.270 7.902 16.015 1.00 89.31 98 ILE A C 1
ATOM 729 O O . ILE A 1 98 ? -7.574 7.836 17.205 1.00 89.31 98 ILE A O 1
ATOM 733 N N . HIS A 1 99 ? -7.910 8.704 15.161 1.00 90.12 99 HIS A N 1
ATOM 734 C CA . HIS A 1 99 ? -8.968 9.628 15.578 1.00 90.12 99 HIS A CA 1
ATOM 735 C C . HIS A 1 99 ? -10.182 8.903 16.176 1.00 90.12 99 HIS A C 1
ATOM 737 O O . HIS A 1 99 ? -10.776 9.369 17.151 1.00 90.12 99 HIS A O 1
ATOM 743 N N . TRP A 1 100 ? -10.563 7.751 15.621 1.00 85.94 100 TRP A N 1
ATOM 744 C CA . TRP A 1 100 ? -11.652 6.937 16.162 1.00 85.94 100 TRP A CA 1
ATOM 745 C C . TRP A 1 100 ? -11.277 6.267 17.478 1.00 85.94 100 TRP A C 1
ATOM 747 O O . TRP A 1 100 ? -12.080 6.298 18.409 1.00 85.94 100 TRP A O 1
ATOM 757 N N . ILE A 1 101 ? -10.055 5.743 17.596 1.00 87.50 101 ILE A N 1
ATOM 758 C CA . ILE A 1 101 ? -9.544 5.163 18.843 1.00 87.50 101 ILE A CA 1
ATOM 759 C C . ILE A 1 101 ? -9.503 6.219 19.953 1.00 87.50 101 ILE A C 1
ATOM 761 O O . ILE A 1 101 ? -9.932 5.953 21.075 1.00 87.50 101 ILE A O 1
ATOM 765 N N . GLU A 1 102 ? -9.024 7.430 19.665 1.00 90.25 102 GLU A N 1
ATOM 766 C CA . GLU A 1 102 ? -8.988 8.524 20.641 1.00 90.25 102 GLU A CA 1
ATOM 767 C C . GLU A 1 102 ? -10.393 8.918 21.110 1.00 90.25 102 GLU A C 1
ATOM 769 O O . GLU A 1 102 ? -10.625 9.075 22.314 1.00 90.25 102 GLU A O 1
ATOM 774 N N . ARG A 1 103 ? -11.360 9.006 20.187 1.00 87.88 103 ARG A N 1
ATOM 775 C CA . ARG A 1 103 ? -12.767 9.254 20.533 1.00 87.88 103 ARG A CA 1
ATOM 776 C C . ARG A 1 103 ? -13.376 8.122 21.352 1.00 87.88 103 ARG A C 1
ATOM 778 O O . ARG A 1 103 ? -14.064 8.401 22.332 1.00 87.88 103 ARG A O 1
ATOM 785 N N . ALA A 1 104 ? -13.096 6.871 20.996 1.00 86.81 104 ALA A N 1
ATOM 786 C CA . ALA A 1 104 ? -13.567 5.707 21.735 1.00 86.81 104 ALA A CA 1
ATOM 787 C C . ALA A 1 104 ? -13.013 5.699 23.168 1.00 86.81 104 ALA A C 1
ATOM 789 O O . ALA A 1 104 ? -13.776 5.523 24.112 1.00 86.81 104 ALA A O 1
ATOM 790 N N . LYS A 1 105 ? -11.722 6.012 23.356 1.00 88.81 105 LYS A N 1
ATOM 791 C CA . LYS A 1 105 ? -11.098 6.166 24.683 1.00 88.81 105 LYS A CA 1
ATOM 792 C C . LYS A 1 105 ? -11.724 7.299 25.498 1.00 88.81 105 LYS A C 1
ATOM 794 O O . LYS A 1 105 ? -11.958 7.140 26.696 1.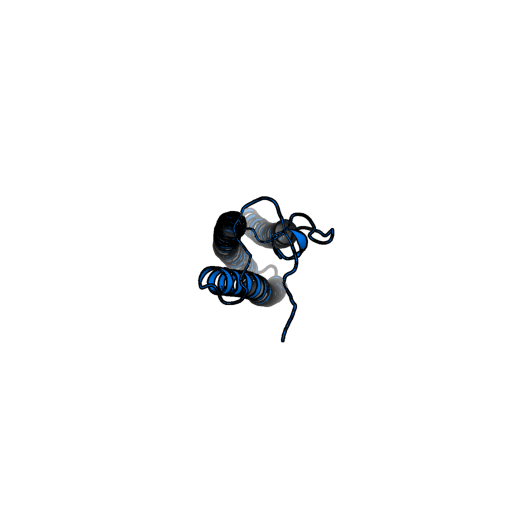00 88.81 105 LYS A O 1
ATOM 799 N N . ALA A 1 106 ? -11.996 8.446 24.877 1.00 88.38 106 ALA A N 1
ATOM 800 C CA . ALA A 1 106 ? -12.644 9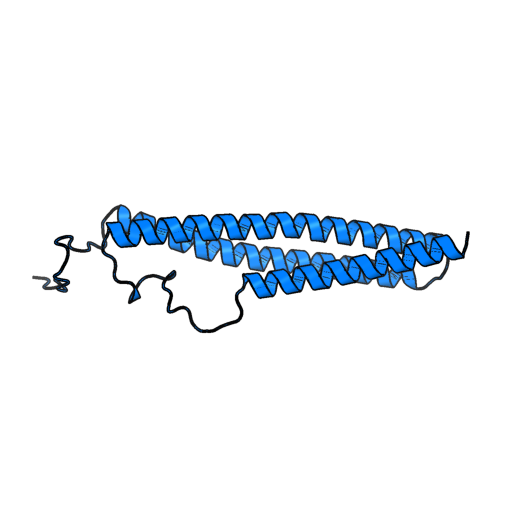.567 25.556 1.00 88.38 106 ALA A CA 1
ATOM 801 C C . ALA A 1 106 ? -14.062 9.199 26.027 1.00 88.38 106 ALA A C 1
ATOM 803 O O . ALA A 1 106 ? -14.419 9.464 27.176 1.00 88.38 106 ALA A O 1
ATOM 804 N N . LEU A 1 107 ? -14.838 8.533 25.168 1.00 85.88 107 LEU A N 1
ATOM 805 C CA . LEU A 1 107 ? -16.190 8.080 25.486 1.00 85.88 107 LEU A CA 1
ATOM 806 C C . LEU A 1 107 ? -16.177 6.965 26.542 1.00 85.88 107 LEU A C 1
ATOM 808 O O . LEU A 1 107 ? -16.945 7.020 27.495 1.00 85.88 107 LEU A O 1
ATOM 812 N N . GLN A 1 108 ? -15.234 6.025 26.464 1.00 85.62 108 GLN A N 1
ATOM 813 C CA . GLN A 1 1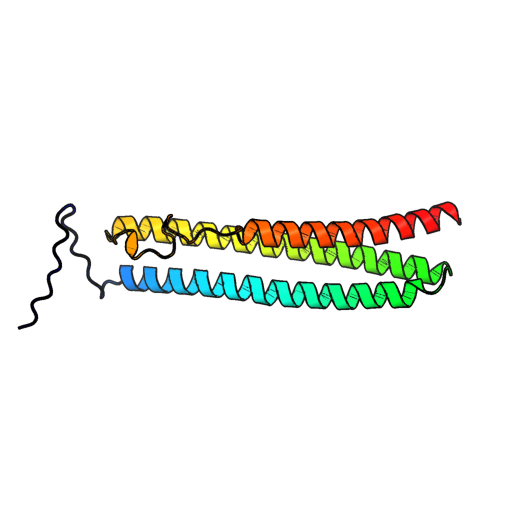08 ? -15.030 4.980 27.470 1.00 85.62 108 GLN A CA 1
ATOM 814 C C . GLN A 1 108 ? -14.848 5.568 28.878 1.00 85.62 108 GLN A C 1
ATOM 816 O O . GLN A 1 108 ? -15.525 5.152 29.819 1.00 85.62 108 GLN A O 1
ATOM 821 N N . ARG A 1 109 ? -13.977 6.580 29.013 1.00 86.69 109 ARG A N 1
ATOM 822 C CA . ARG A 1 109 ? -13.760 7.301 30.279 1.00 86.69 109 ARG A CA 1
ATOM 823 C C . ARG A 1 109 ? -15.013 8.037 30.742 1.00 86.69 109 ARG A C 1
ATOM 825 O O . ARG A 1 109 ? -15.254 8.125 31.941 1.00 86.69 109 ARG A O 1
ATOM 832 N N . HIS A 1 110 ? -15.803 8.564 29.807 1.00 84.75 110 HIS A N 1
ATOM 833 C CA . HIS A 1 110 ? -17.046 9.255 30.132 1.00 84.75 110 HIS A CA 1
ATOM 834 C C . HIS A 1 110 ? -18.108 8.303 30.698 1.00 84.75 110 HIS A C 1
ATOM 836 O O . HIS A 1 110 ? -18.760 8.645 31.688 1.00 84.75 110 HIS A O 1
ATOM 842 N N . VAL A 1 111 ? -18.257 7.123 30.093 1.00 83.06 111 VAL A N 1
ATOM 843 C CA . VAL A 1 111 ? -19.261 6.107 30.455 1.00 83.06 111 VAL A CA 1
ATOM 844 C C . VAL A 1 111 ? -18.823 5.277 31.671 1.00 83.06 111 VAL A C 1
ATOM 846 O O . VAL A 1 111 ? -19.661 4.730 32.381 1.00 83.06 111 VAL A O 1
ATOM 849 N N . GLY A 1 112 ? -17.517 5.203 31.945 1.00 83.38 112 GLY A N 1
ATOM 850 C CA . GLY A 1 112 ? -16.959 4.369 33.013 1.00 83.38 112 GLY A CA 1
ATOM 851 C C . GLY A 1 112 ? -16.845 2.892 32.627 1.00 83.38 112 GLY A C 1
ATOM 852 O O . GLY A 1 112 ? -16.964 2.027 33.491 1.00 83.38 112 GLY A O 1
ATOM 853 N N . LEU A 1 113 ? -16.646 2.595 31.338 1.00 79.56 113 LEU A N 1
ATOM 854 C CA . LEU A 1 113 ? -16.481 1.222 30.854 1.00 79.56 113 LEU A CA 1
ATOM 855 C C . LEU A 1 113 ? -15.102 0.668 31.285 1.00 79.56 113 LEU A C 1
ATOM 857 O O . LEU A 1 113 ? -14.085 1.298 30.968 1.00 79.56 113 LEU A O 1
ATOM 861 N N . PRO A 1 114 ? -15.039 -0.503 31.947 1.00 80.38 114 PRO A N 1
ATOM 862 C CA . PRO A 1 114 ? -13.773 -1.139 32.313 1.00 80.38 114 PRO A CA 1
ATOM 863 C C . PRO A 1 114 ? -12.891 -1.470 31.096 1.00 80.38 114 PRO A C 1
ATOM 865 O O . PRO A 1 114 ? -13.394 -1.861 30.041 1.00 80.38 114 PRO A O 1
ATOM 868 N N . ASP A 1 115 ? -11.567 -1.356 31.253 1.00 80.75 115 ASP A N 1
ATOM 869 C CA . ASP A 1 115 ? -10.578 -1.547 30.172 1.00 80.75 115 ASP A CA 1
ATOM 870 C C . ASP A 1 115 ? -10.537 -2.972 29.602 1.00 80.75 115 ASP A C 1
ATOM 872 O O . ASP A 1 115 ? -10.098 -3.182 28.472 1.00 80.75 115 ASP A O 1
ATOM 876 N N . GLU A 1 116 ? -11.004 -3.961 30.362 1.00 79.94 116 GLU A N 1
ATOM 877 C CA . GLU A 1 116 ? -11.065 -5.367 29.944 1.00 79.94 116 GLU A CA 1
ATOM 878 C C . GLU A 1 116 ? -12.080 -5.625 28.819 1.00 79.94 116 GLU A C 1
ATOM 880 O O . GLU A 1 116 ? -11.942 -6.595 28.076 1.00 79.94 116 GLU A O 1
ATOM 885 N N . PHE A 1 117 ? -13.055 -4.729 28.636 1.00 74.19 117 PHE A N 1
ATOM 886 C CA . PHE A 1 117 ? -14.055 -4.812 27.567 1.00 74.19 117 PHE A CA 1
ATOM 887 C C . PHE A 1 117 ? -13.733 -3.914 26.362 1.00 74.19 117 PHE A C 1
ATOM 889 O O . PHE A 1 117 ? -14.453 -3.936 25.361 1.00 74.19 117 PHE A O 1
ATOM 896 N N . ALA A 1 118 ? -12.662 -3.119 26.430 1.00 75.25 118 ALA A N 1
ATOM 897 C CA . ALA A 1 118 ? -12.275 -2.200 25.369 1.00 75.25 118 ALA A CA 1
ATOM 898 C C . ALA A 1 118 ? -11.391 -2.893 24.317 1.00 75.25 118 ALA A C 1
ATOM 900 O O . ALA A 1 118 ? -10.280 -3.331 24.597 1.00 75.25 118 ALA A O 1
ATOM 901 N N . VAL A 1 119 ? -11.829 -2.926 23.055 1.00 74.44 119 VAL A N 1
ATOM 902 C CA . VAL A 1 119 ? -11.048 -3.508 21.934 1.00 74.44 119 VAL A CA 1
ATOM 903 C C . VAL A 1 119 ? -9.807 -2.659 21.586 1.00 74.44 119 VAL A C 1
ATOM 905 O O . VAL A 1 119 ? -8.828 -3.125 20.998 1.00 74.44 119 VAL A O 1
ATOM 908 N N . TRP A 1 120 ? -9.819 -1.391 21.991 1.00 77.94 120 TRP A N 1
ATOM 909 C CA . TRP A 1 120 ? -8.699 -0.449 21.905 1.00 77.94 120 TRP A CA 1
ATOM 910 C C . TRP A 1 120 ? -7.833 -0.411 23.180 1.00 77.94 120 TRP A C 1
ATOM 912 O O . TRP A 1 120 ? -7.001 0.490 23.326 1.00 77.94 120 TRP A O 1
ATOM 922 N N . SER A 1 121 ? -8.047 -1.357 24.102 1.00 72.50 121 SER A N 1
ATOM 923 C CA . SER A 1 121 ? -7.240 -1.561 25.308 1.00 72.50 121 SER A CA 1
ATOM 924 C C . SER A 1 121 ? -5.781 -1.855 24.963 1.00 72.50 121 SER A C 1
ATOM 926 O O . SER A 1 121 ? -5.476 -2.466 23.938 1.00 72.50 121 SER A O 1
ATOM 928 N N . GLU A 1 122 ? -4.868 -1.441 25.839 1.00 66.12 122 GLU A N 1
ATOM 929 C CA . GLU A 1 122 ? -3.429 -1.705 25.711 1.00 66.12 122 GLU A CA 1
ATOM 930 C C . GLU A 1 122 ? -3.094 -3.208 25.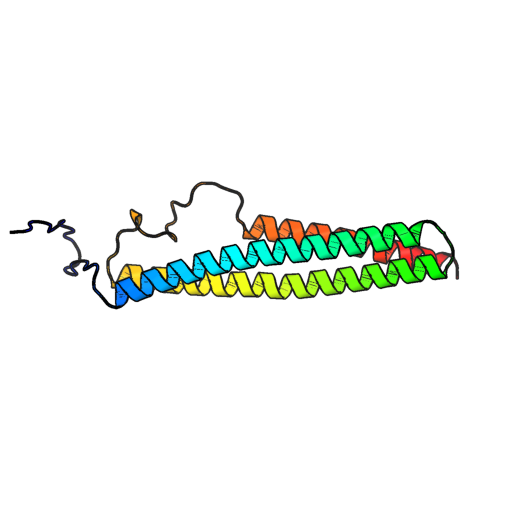784 1.00 66.12 122 GLU A C 1
ATOM 932 O O . GLU A 1 122 ? -2.024 -3.619 25.341 1.00 66.12 122 GLU A O 1
ATOM 937 N N . ASN A 1 123 ? -4.043 -4.048 26.219 1.00 66.75 123 ASN A N 1
ATOM 938 C CA . ASN A 1 123 ? -3.930 -5.509 26.284 1.00 66.75 123 ASN A CA 1
ATOM 939 C C . ASN A 1 123 ? -4.129 -6.221 24.927 1.00 66.75 123 ASN A C 1
ATOM 941 O O . ASN A 1 123 ? -4.606 -7.358 24.882 1.00 66.75 123 ASN A O 1
ATOM 945 N N . ARG A 1 124 ? -3.792 -5.580 23.799 1.00 66.88 124 ARG A N 1
ATOM 946 C CA . ARG A 1 124 ? -3.825 -6.245 22.484 1.00 66.88 124 ARG A CA 1
ATOM 947 C C . ARG A 1 124 ? -2.797 -7.392 22.462 1.00 66.88 124 ARG A C 1
ATOM 949 O O . ARG A 1 124 ? -1.692 -7.219 22.979 1.00 66.88 124 ARG A O 1
ATOM 956 N N . PRO A 1 125 ? -3.125 -8.558 21.869 1.00 72.88 125 PRO A N 1
ATOM 957 C CA . PRO A 1 125 ? -2.181 -9.664 21.775 1.00 72.88 125 PRO A CA 1
ATOM 958 C C . PRO A 1 125 ? -0.891 -9.210 21.073 1.00 72.88 125 PRO A C 1
ATOM 960 O O . PRO A 1 125 ? -0.954 -8.423 20.122 1.00 72.88 125 PRO A O 1
ATOM 963 N N . PRO A 1 126 ? 0.283 -9.677 21.532 1.00 70.06 126 PRO A N 1
ATOM 964 C CA . PRO A 1 126 ? 1.557 -9.264 20.966 1.00 70.06 126 PRO A CA 1
ATOM 965 C C . PRO A 1 126 ? 1.642 -9.676 19.493 1.00 70.06 126 PRO A C 1
ATOM 967 O O . PRO A 1 126 ? 1.375 -10.822 19.135 1.00 70.06 126 PRO A O 1
ATOM 970 N N . GLY A 1 127 ? 2.037 -8.741 18.632 1.00 72.12 127 GLY A N 1
ATOM 971 C CA . GLY A 1 127 ? 2.176 -8.983 17.202 1.00 72.12 127 GLY A CA 1
ATOM 972 C C . GLY A 1 127 ? 2.836 -7.810 16.477 1.00 72.12 127 GLY A C 1
ATOM 973 O O . GLY A 1 127 ? 2.892 -6.699 17.014 1.00 72.12 127 GLY A O 1
ATOM 974 N N . PRO A 1 128 ? 3.365 -8.033 15.261 1.00 75.25 128 PRO A N 1
ATOM 975 C CA . PRO A 1 128 ? 3.856 -6.943 14.433 1.00 75.25 128 PRO A CA 1
ATOM 976 C C . PRO A 1 128 ? 2.709 -5.966 14.167 1.00 75.25 128 PRO A C 1
ATOM 978 O O . PRO A 1 128 ? 1.616 -6.371 13.774 1.00 75.25 128 PRO A O 1
ATOM 981 N N . SER A 1 129 ? 2.948 -4.671 14.379 1.00 82.81 129 SER A N 1
ATOM 982 C CA . SER A 1 129 ? 1.903 -3.681 14.133 1.00 82.81 129 SER A CA 1
ATOM 983 C C . SER A 1 129 ? 1.516 -3.697 12.651 1.00 82.81 129 SER A C 1
ATOM 985 O O . SER A 1 129 ? 2.382 -3.667 11.770 1.00 82.81 129 SER A O 1
ATOM 987 N N . ALA A 1 130 ? 0.211 -3.719 12.366 1.00 83.19 130 ALA A N 1
ATOM 988 C CA . ALA A 1 130 ? -0.313 -3.679 10.999 1.00 83.19 130 ALA A CA 1
ATOM 989 C C . ALA A 1 130 ? 0.259 -2.485 10.215 1.00 83.19 130 ALA A C 1
ATOM 991 O O . ALA A 1 130 ? 0.608 -2.603 9.040 1.00 83.19 130 ALA A O 1
ATOM 992 N N . ARG A 1 131 ? 0.469 -1.355 10.905 1.00 86.00 131 ARG A N 1
ATOM 993 C CA . ARG A 1 131 ? 1.143 -0.169 10.368 1.00 86.00 131 ARG A CA 1
ATOM 994 C C . ARG A 1 131 ? 2.571 -0.452 9.904 1.00 86.00 131 ARG A C 1
ATOM 996 O O . ARG A 1 131 ? 2.944 -0.024 8.813 1.00 86.00 131 ARG A O 1
ATOM 1003 N N . ASN A 1 132 ? 3.368 -1.170 10.695 1.00 88.25 132 ASN A N 1
ATOM 1004 C CA . ASN A 1 132 ? 4.735 -1.523 10.310 1.00 88.25 132 ASN A CA 1
ATOM 1005 C C . ASN A 1 132 ? 4.745 -2.518 9.149 1.00 88.25 132 ASN A C 1
ATOM 1007 O O . ASN A 1 132 ? 5.516 -2.328 8.212 1.00 88.25 132 ASN A O 1
ATOM 1011 N N . ALA A 1 133 ? 3.869 -3.526 9.169 1.00 89.19 133 ALA A N 1
ATOM 1012 C CA . ALA A 1 133 ? 3.746 -4.488 8.075 1.00 89.19 133 ALA A CA 1
ATOM 1013 C C . ALA A 1 133 ? 3.379 -3.796 6.749 1.00 89.19 133 ALA A C 1
ATOM 1015 O O . ALA A 1 133 ? 4.049 -3.997 5.736 1.00 89.19 133 ALA A O 1
ATOM 1016 N N . ASN A 1 134 ? 2.383 -2.904 6.764 1.00 89.44 134 ASN A N 1
ATOM 1017 C CA . ASN A 1 134 ? 1.991 -2.135 5.584 1.00 89.44 134 ASN A CA 1
ATOM 1018 C C . ASN A 1 134 ? 3.111 -1.181 5.135 1.00 89.44 134 ASN A C 1
ATOM 1020 O O . ASN A 1 134 ? 3.423 -1.099 3.950 1.00 89.44 134 ASN A O 1
ATOM 1024 N N . ARG A 1 135 ? 3.789 -0.506 6.073 1.00 92.19 135 ARG A N 1
ATOM 1025 C CA . ARG A 1 135 ? 4.938 0.354 5.753 1.00 92.19 135 ARG A CA 1
ATOM 1026 C C . ARG A 1 135 ? 6.056 -0.424 5.059 1.00 92.19 135 ARG A C 1
ATOM 1028 O O . ARG A 1 135 ? 6.585 0.066 4.064 1.00 92.19 135 ARG A O 1
ATOM 1035 N N . LEU A 1 136 ? 6.398 -1.612 5.559 1.00 93.44 136 LEU A N 1
ATOM 1036 C CA . LEU A 1 136 ? 7.395 -2.486 4.938 1.00 93.44 136 LEU A CA 1
ATOM 1037 C C . LEU A 1 136 ? 6.969 -2.882 3.524 1.00 93.44 136 LEU A C 1
ATOM 1039 O O . LEU A 1 136 ? 7.742 -2.684 2.594 1.00 93.44 136 LEU A O 1
ATOM 1043 N N . LEU A 1 137 ? 5.722 -3.327 3.344 1.00 92.94 137 LEU A N 1
ATOM 1044 C CA . LEU A 1 137 ? 5.167 -3.681 2.035 1.00 92.94 137 LEU A CA 1
ATOM 1045 C C . LEU A 1 137 ? 5.328 -2.547 1.008 1.00 92.94 137 LEU A C 1
ATOM 1047 O O . LEU A 1 137 ? 5.790 -2.765 -0.114 1.00 92.94 137 LEU A O 1
ATOM 1051 N N . ARG A 1 138 ? 4.969 -1.319 1.401 1.00 92.56 138 ARG A N 1
ATOM 1052 C CA . ARG A 1 138 ? 5.067 -0.134 0.538 1.00 92.56 138 ARG A CA 1
ATOM 1053 C C . ARG A 1 138 ? 6.513 0.214 0.203 1.00 92.56 138 ARG A C 1
ATOM 1055 O O . ARG A 1 138 ? 6.800 0.509 -0.951 1.00 92.56 138 ARG A O 1
ATOM 1062 N N . LEU A 1 139 ? 7.415 0.163 1.186 1.00 95.62 139 LEU A N 1
ATOM 1063 C CA . LEU A 1 139 ? 8.842 0.415 0.972 1.00 95.62 139 LEU A CA 1
ATOM 1064 C C . LEU A 1 139 ? 9.465 -0.614 0.025 1.00 95.62 139 LEU A C 1
ATOM 1066 O O . LEU A 1 139 ? 10.222 -0.232 -0.864 1.00 95.62 139 LEU A O 1
ATOM 1070 N N . SER A 1 140 ? 9.120 -1.894 0.175 1.00 95.88 140 SER A N 1
ATOM 1071 C CA . SER A 1 140 ? 9.601 -2.958 -0.707 1.00 95.88 140 SER A CA 1
ATOM 1072 C C . SER A 1 140 ? 9.165 -2.729 -2.153 1.00 95.88 140 SER A C 1
ATOM 1074 O O . SER A 1 140 ? 10.004 -2.751 -3.049 1.00 95.88 140 SER A O 1
ATOM 1076 N N . LEU A 1 141 ? 7.881 -2.446 -2.390 1.00 96.19 141 LEU A N 1
ATOM 1077 C CA . LEU A 1 141 ? 7.376 -2.190 -3.743 1.00 96.19 141 LEU A CA 1
ATOM 1078 C C . LEU A 1 141 ? 7.924 -0.890 -4.334 1.00 96.19 141 LEU A C 1
ATOM 1080 O O . LEU A 1 141 ? 8.326 -0.875 -5.495 1.00 96.19 141 LEU A O 1
ATOM 1084 N N . PHE A 1 142 ? 8.024 0.173 -3.533 1.00 97.25 142 PHE A N 1
ATOM 1085 C CA . PHE A 1 142 ? 8.666 1.413 -3.963 1.00 97.25 142 PHE A CA 1
ATOM 1086 C C . PHE A 1 142 ? 10.114 1.160 -4.397 1.00 97.25 142 PHE A C 1
ATOM 1088 O O . PHE A 1 142 ? 10.528 1.622 -5.456 1.00 97.25 142 PHE A O 1
ATOM 1095 N N . GLY A 1 143 ? 10.866 0.382 -3.611 1.00 97.81 143 GLY A N 1
ATOM 1096 C CA . GLY A 1 143 ? 12.235 -0.011 -3.934 1.00 97.81 143 GLY A CA 1
ATOM 1097 C C . GLY A 1 143 ? 12.329 -0.793 -5.243 1.00 97.81 143 GLY A C 1
ATOM 1098 O O . GLY A 1 143 ? 13.161 -0.465 -6.084 1.00 97.81 143 GLY A O 1
ATOM 1099 N N . VAL A 1 144 ? 11.445 -1.772 -5.459 1.00 97.75 144 VAL A N 1
ATOM 1100 C CA . VAL A 1 144 ? 11.385 -2.543 -6.713 1.00 97.75 144 VAL A CA 1
ATOM 1101 C C . VAL A 1 144 ? 11.168 -1.622 -7.915 1.00 97.75 144 VAL A C 1
ATOM 1103 O O . VAL A 1 144 ? 11.931 -1.681 -8.880 1.00 97.75 144 VAL A O 1
ATOM 1106 N N . TRP A 1 145 ? 10.183 -0.725 -7.850 1.00 98.19 145 TRP A N 1
ATOM 1107 C CA . TRP A 1 145 ? 9.902 0.194 -8.954 1.00 98.19 145 TRP A CA 1
ATOM 1108 C C . TRP A 1 145 ? 11.000 1.232 -9.170 1.00 98.19 145 TRP A C 1
ATOM 1110 O O . TRP A 1 145 ? 11.316 1.558 -10.317 1.00 98.19 145 TRP A O 1
ATOM 1120 N N . ALA A 1 146 ? 11.624 1.717 -8.094 1.00 97.88 146 ALA A N 1
ATOM 1121 C CA . ALA A 1 146 ? 12.763 2.621 -8.174 1.00 97.88 146 ALA A CA 1
ATOM 1122 C C . ALA A 1 146 ? 13.948 1.949 -8.878 1.00 97.88 146 ALA A C 1
ATOM 1124 O O . ALA A 1 146 ? 14.548 2.558 -9.760 1.00 97.88 146 ALA A O 1
ATOM 1125 N N . ILE A 1 147 ? 14.236 0.684 -8.554 1.00 97.81 147 ILE A N 1
ATOM 1126 C CA . ILE A 1 147 ? 15.292 -0.098 -9.208 1.00 97.81 147 ILE A CA 1
ATOM 1127 C C . ILE A 1 147 ? 14.976 -0.285 -10.692 1.00 97.81 147 ILE A C 1
ATOM 1129 O O . ILE A 1 147 ? 15.819 0.049 -11.516 1.00 97.81 147 ILE A O 1
ATOM 1133 N N . ILE A 1 148 ? 13.774 -0.760 -11.046 1.00 96.44 148 ILE A N 1
ATOM 1134 C CA . ILE A 1 148 ? 13.369 -0.973 -12.451 1.00 96.44 148 ILE A CA 1
ATOM 1135 C C . ILE A 1 148 ? 13.489 0.324 -13.258 1.00 96.44 148 ILE A C 1
ATOM 1137 O O . ILE A 1 148 ? 14.021 0.331 -14.369 1.00 96.44 148 ILE A O 1
ATOM 1141 N N . THR A 1 149 ? 13.019 1.436 -12.694 1.00 97.00 149 THR A N 1
ATOM 1142 C CA . THR A 1 149 ? 13.065 2.740 -13.360 1.00 97.00 149 THR A CA 1
ATOM 1143 C C . THR A 1 149 ? 14.507 3.215 -13.526 1.00 97.00 149 THR A C 1
ATOM 1145 O O . THR A 1 149 ? 14.905 3.592 -14.626 1.00 97.00 149 THR A O 1
ATOM 1148 N N . ALA A 1 150 ? 15.310 3.163 -12.460 1.00 97.19 150 ALA A N 1
ATOM 1149 C CA . ALA A 1 150 ? 16.690 3.635 -12.477 1.00 97.19 150 ALA A CA 1
ATOM 1150 C C . ALA A 1 150 ? 17.568 2.824 -13.435 1.00 97.19 150 ALA A C 1
ATOM 1152 O O . ALA A 1 150 ? 18.332 3.411 -14.199 1.00 97.19 150 ALA A O 1
ATOM 1153 N N . THR A 1 151 ? 17.443 1.494 -13.443 1.00 96.12 151 THR A N 1
ATOM 1154 C CA . THR A 1 151 ? 18.215 0.636 -14.354 1.00 96.12 151 THR A CA 1
ATOM 1155 C C . THR A 1 151 ? 17.816 0.859 -15.809 1.00 96.12 151 THR A C 1
ATOM 1157 O O . THR A 1 151 ? 18.694 0.957 -16.665 1.00 96.12 151 THR A O 1
ATOM 1160 N N . SER A 1 152 ? 16.519 1.019 -16.089 1.00 94.88 152 SER A N 1
ATOM 1161 C CA . SER A 1 152 ? 16.030 1.305 -17.443 1.00 94.88 152 SER A CA 1
ATOM 1162 C C . SER A 1 152 ? 16.518 2.667 -17.946 1.00 94.88 152 SER A C 1
ATOM 1164 O O . SER A 1 152 ? 16.994 2.777 -19.074 1.00 94.88 152 SER A O 1
ATOM 1166 N N . MET A 1 153 ? 16.469 3.701 -17.100 1.00 95.38 153 MET A N 1
ATOM 1167 C CA . MET A 1 153 ? 16.970 5.034 -17.451 1.00 95.38 153 MET A CA 1
ATOM 1168 C C . MET A 1 153 ? 18.486 5.049 -17.637 1.00 95.38 153 MET A C 1
ATOM 1170 O O . MET A 1 153 ? 18.972 5.622 -18.608 1.00 95.38 153 MET A O 1
ATOM 1174 N N . LEU A 1 154 ? 19.236 4.382 -16.755 1.00 96.19 154 LEU A N 1
ATOM 1175 C CA . LEU A 1 154 ? 20.688 4.264 -16.885 1.00 96.19 154 LEU A CA 1
ATOM 1176 C C . LEU A 1 154 ? 21.071 3.591 -18.206 1.00 96.19 154 LEU A C 1
ATOM 1178 O O . LEU A 1 154 ? 21.972 4.060 -18.894 1.00 96.19 154 LEU A O 1
ATOM 1182 N N . TRP A 1 155 ? 20.365 2.524 -18.586 1.00 95.06 155 TRP A N 1
ATOM 1183 C CA . TRP A 1 155 ? 20.599 1.850 -19.859 1.00 95.06 155 TRP A CA 1
ATOM 1184 C C . TRP A 1 155 ? 20.365 2.782 -21.055 1.00 95.06 155 TRP A C 1
ATOM 1186 O O . TRP A 1 155 ? 21.184 2.810 -21.972 1.00 95.06 155 TRP A O 1
ATOM 1196 N N . LEU A 1 156 ? 19.287 3.576 -21.031 1.00 93.00 156 LEU A N 1
ATOM 1197 C CA . LEU A 1 156 ? 18.982 4.540 -22.094 1.00 93.00 156 LEU A CA 1
ATOM 1198 C C . LEU A 1 156 ? 20.066 5.618 -22.206 1.00 93.00 156 LEU A C 1
ATOM 1200 O O . LEU A 1 156 ? 20.502 5.911 -23.312 1.00 93.00 156 LEU A O 1
ATOM 1204 N N . VAL A 1 157 ? 20.545 6.148 -21.078 1.00 94.88 157 VAL A N 1
ATOM 1205 C CA . VAL A 1 157 ? 21.598 7.179 -21.041 1.00 94.88 157 VAL A CA 1
ATOM 1206 C C . VAL A 1 157 ? 22.956 6.648 -21.502 1.00 94.88 157 VAL A C 1
ATOM 1208 O O . VAL A 1 157 ? 23.729 7.380 -22.098 1.00 94.88 157 VAL A O 1
ATOM 1211 N N . VAL A 1 158 ? 23.287 5.385 -21.229 1.00 94.88 158 VAL A N 1
ATOM 1212 C CA . VAL A 1 158 ? 24.570 4.805 -21.672 1.00 94.88 158 VAL A CA 1
ATOM 1213 C C . VAL A 1 158 ? 24.566 4.502 -23.174 1.00 94.88 158 VAL A C 1
ATOM 1215 O O . VAL A 1 158 ? 25.627 4.439 -23.796 1.00 94.88 158 VAL A O 1
ATOM 1218 N N . ARG A 1 159 ? 23.390 4.267 -23.767 1.00 90.75 159 ARG A N 1
ATOM 1219 C CA . ARG A 1 159 ? 23.270 3.840 -25.166 1.00 90.75 159 ARG A CA 1
ATOM 1220 C C . ARG A 1 159 ? 23.162 4.997 -26.165 1.00 90.75 159 ARG A C 1
ATOM 1222 O O . ARG A 1 159 ? 23.471 4.764 -27.336 1.00 90.75 159 ARG A O 1
ATOM 1229 N N . PHE A 1 160 ? 22.725 6.175 -25.727 1.00 84.06 160 PHE A N 1
ATOM 1230 C CA . PHE A 1 160 ? 22.507 7.373 -26.545 1.00 84.06 160 PHE A CA 1
ATOM 1231 C C . PHE A 1 160 ? 23.343 8.541 -26.032 1.00 84.06 160 PHE A C 1
ATOM 1233 O O . PHE A 1 160 ? 23.890 9.267 -26.890 1.00 84.06 160 PHE A O 1
#

Radius of gyration: 24.68 Å; chains: 1; bounding box: 62×20×71 Å

pLDDT: mean 85.12, std 14.58, range [36.03, 98.19]

Sequence (160 aa):
MSVGGCVLAATGKTWSPESYEMQQLSDLNAMERQQDTNLWASSAIYLAANGVLLVAVAAVSGSLAPLSVLAAAGIGIFGLILTYVWWITAERAYIYEIHWIERAKALQRHVGLPDEFAVWSENRPPGPSARNANRLLRLSLFGVWAIITATSMLWLVVRF

Foldseek 3Di:
DDDDQPDDPDDPQRQDCPDPLVVVLVVLVVVLVVLVVVLVVVVVVLVVVLVVLVVVLVVLVPDPPLVSLVVLLVSLVVLLVSLVVNVVVNVVSVVVSVVSLVVSVVSCVVNVPDLVPDPSRPPDPDDDPPVVVVVVVSVVSNVVSVVSNVVSVVSNVVVD

Secondary structure (DSSP, 8-state):
--------TTSS----TTSHHHHHHHHHHHHHHHHHHHHHHHHHHHHHHHHHHHHHHHHHTTS--HHHHHHHHHHHHHHHHHHHHHHHHHHHHHHHHHHHHHHHHHHHHHHT--GGG-TTSS-PPS---HHHHHHHHHHHHHHHHHHHHHHHHHHHHHH-